Protein AF-A0A920VAE9-F1 (afdb_monomer_lite)

Sequence (99 aa):
MLTEGLAAMCVDVVEPDLVNWVKSRGIEILEVTFEEAMGLGCNVVALGNDRVMVPAEAKNLYELCVANGLEVYAPDISMISKGGGSLHCLCQPLRRDPV

pLDDT: mean 95.18, std 3.35, range [79.5, 98.62]

Structure (mmCIF, N/CA/C/O backbone):
data_AF-A0A920VAE9-F1
#
_entry.id   AF-A0A920VAE9-F1
#
loop_
_atom_site.group_PDB
_atom_site.id
_atom_site.type_symbol
_atom_site.label_atom_id
_atom_site.label_alt_id
_atom_site.label_comp_id
_atom_site.label_asym_id
_atom_site.label_entity_id
_atom_site.label_seq_id
_atom_site.pdbx_PDB_ins_code
_atom_site.Cartn_x
_atom_site.Cartn_y
_atom_site.Cartn_z
_atom_site.occupancy
_atom_site.B_iso_or_equiv
_atom_site.auth_seq_id
_atom_site.auth_comp_id
_atom_site.auth_asym_id
_atom_site.auth_atom_id
_atom_site.pdbx_PDB_model_num
ATOM 1 N N . MET A 1 1 ? -5.217 0.759 -0.836 1.00 95.06 1 MET A N 1
ATOM 2 C CA . MET A 1 1 ? -5.712 -0.079 0.279 1.00 95.06 1 MET A CA 1
ATOM 3 C C . MET A 1 1 ? -4.765 -1.249 0.476 1.00 95.06 1 MET A C 1
ATOM 5 O O . MET A 1 1 ? -4.345 -1.827 -0.521 1.00 95.06 1 MET A O 1
ATOM 9 N N . LEU A 1 2 ? -4.424 -1.559 1.725 1.00 97.31 2 LEU A N 1
ATOM 10 C CA . LEU A 1 2 ? -3.600 -2.704 2.139 1.00 97.31 2 LEU A CA 1
ATOM 11 C C . LEU A 1 2 ? -4.485 -3.813 2.725 1.00 97.31 2 LEU A C 1
ATOM 13 O O . LEU A 1 2 ? -4.350 -4.976 2.354 1.00 97.31 2 LEU A O 1
ATOM 17 N N . THR A 1 3 ? -5.448 -3.417 3.558 1.00 96.06 3 THR A N 1
ATOM 18 C CA . THR A 1 3 ? -6.559 -4.234 4.071 1.00 96.06 3 THR A CA 1
ATOM 19 C C . THR A 1 3 ? -7.853 -3.409 4.005 1.00 96.06 3 THR A C 1
ATOM 21 O O . THR A 1 3 ? -7.875 -2.354 3.366 1.00 96.06 3 THR A O 1
ATOM 24 N N . GLU A 1 4 ? -8.942 -3.872 4.623 1.00 93.31 4 GLU A N 1
ATOM 25 C CA . GLU A 1 4 ? -10.192 -3.103 4.710 1.00 93.31 4 GLU A CA 1
ATOM 26 C C . GLU A 1 4 ? -10.027 -1.813 5.536 1.00 93.31 4 GLU A C 1
ATOM 28 O O . GLU A 1 4 ? -10.519 -0.758 5.140 1.00 93.31 4 GLU A O 1
ATOM 33 N N . GLY A 1 5 ? -9.277 -1.884 6.640 1.00 96.00 5 GLY A N 1
ATOM 34 C CA . GLY A 1 5 ? -9.074 -0.775 7.578 1.00 96.00 5 GLY A CA 1
ATOM 35 C C . GLY A 1 5 ? -7.746 -0.032 7.432 1.00 96.00 5 GLY A C 1
ATOM 36 O O . GLY A 1 5 ? -7.479 0.858 8.231 1.00 96.00 5 GLY A O 1
ATOM 37 N N . LEU A 1 6 ? -6.905 -0.377 6.451 1.00 98.00 6 LEU A N 1
ATOM 38 C CA . LEU A 1 6 ? -5.538 0.146 6.348 1.00 98.00 6 LEU A CA 1
ATOM 39 C C . LEU A 1 6 ? -5.183 0.548 4.914 1.00 98.00 6 LEU A C 1
ATOM 41 O O . LEU A 1 6 ? -5.420 -0.202 3.959 1.00 98.00 6 LEU A O 1
ATOM 45 N N . ALA A 1 7 ? -4.564 1.714 4.741 1.00 97.75 7 ALA A N 1
ATOM 46 C CA . ALA A 1 7 ? -4.134 2.230 3.445 1.00 97.75 7 ALA A CA 1
ATOM 47 C C . ALA A 1 7 ? -2.714 2.806 3.495 1.00 97.75 7 ALA A C 1
ATOM 49 O O . ALA A 1 7 ? -2.385 3.539 4.412 1.00 97.75 7 ALA A O 1
ATOM 50 N N . ALA A 1 8 ? -1.899 2.538 2.471 1.00 97.06 8 ALA A N 1
ATOM 51 C CA . ALA A 1 8 ? -0.685 3.312 2.213 1.00 97.06 8 ALA A CA 1
ATOM 52 C C . ALA A 1 8 ? -1.041 4.567 1.410 1.00 97.06 8 ALA A C 1
ATOM 54 O O . ALA A 1 8 ? -1.783 4.464 0.425 1.00 97.06 8 ALA A O 1
ATOM 55 N N . MET A 1 9 ? -0.531 5.731 1.809 1.00 96.81 9 MET A N 1
ATOM 56 C CA . MET A 1 9 ? -0.815 6.993 1.126 1.00 96.81 9 MET A CA 1
ATOM 57 C C . MET A 1 9 ? 0.361 7.959 1.216 1.00 96.81 9 MET A C 1
ATOM 59 O O . MET A 1 9 ? 0.932 8.154 2.284 1.00 96.81 9 MET A O 1
ATOM 63 N N . CYS A 1 10 ? 0.679 8.613 0.099 1.00 95.94 10 CYS A N 1
ATOM 64 C CA . CYS A 1 10 ? 1.551 9.780 0.105 1.00 95.94 10 CYS A CA 1
ATOM 65 C C . CYS A 1 10 ? 0.700 11.023 0.354 1.00 95.94 10 CYS A C 1
ATOM 67 O O . CYS A 1 10 ? 0.027 11.510 -0.553 1.00 95.94 10 CYS A O 1
ATOM 69 N N . VAL A 1 11 ? 0.687 11.497 1.599 1.00 95.00 11 VAL A N 1
ATOM 70 C CA . VAL A 1 11 ? -0.153 12.629 2.020 1.00 95.00 11 VAL A CA 1
ATOM 71 C C . VAL A 1 11 ? 0.293 13.961 1.407 1.00 95.00 11 VAL A C 1
ATOM 73 O O . VAL A 1 11 ? -0.514 14.877 1.300 1.00 95.00 11 VAL A O 1
ATOM 76 N N . ASP A 1 12 ? 1.542 14.041 0.935 1.00 92.31 12 ASP A N 1
ATOM 77 C CA . ASP A 1 12 ? 2.126 15.239 0.317 1.00 92.31 12 ASP A CA 1
ATOM 78 C C . ASP A 1 12 ? 1.530 15.577 -1.062 1.00 92.31 12 ASP A C 1
ATOM 80 O O . ASP A 1 12 ? 1.660 16.708 -1.531 1.00 92.31 12 ASP A O 1
ATOM 84 N N . VAL A 1 13 ? 0.909 14.602 -1.738 1.00 93.00 13 VAL A N 1
ATOM 85 C CA . VAL A 1 13 ? 0.459 14.725 -3.143 1.00 93.00 13 VAL A CA 1
ATOM 86 C C . VAL A 1 13 ? -1.040 14.545 -3.338 1.00 93.00 13 VAL A C 1
ATOM 88 O O . VAL A 1 13 ? -1.511 14.464 -4.472 1.00 93.00 13 VAL A O 1
ATOM 91 N N . VAL A 1 14 ? -1.788 14.467 -2.245 1.00 94.25 14 VAL A N 1
ATOM 92 C CA . VAL A 1 14 ? -3.248 14.371 -2.260 1.00 94.25 14 VAL A CA 1
ATOM 93 C C . VAL A 1 14 ? -3.854 15.562 -1.536 1.00 94.25 14 VAL A C 1
ATOM 95 O O . VAL A 1 14 ? -3.231 16.175 -0.671 1.00 94.25 14 VAL A O 1
ATOM 98 N N . GLU A 1 15 ? -5.094 15.895 -1.870 1.00 97.00 15 GLU A N 1
ATOM 99 C CA . GLU A 1 15 ? -5.810 16.964 -1.193 1.00 97.00 15 GLU A CA 1
ATOM 100 C C . GLU A 1 15 ? -6.038 16.611 0.291 1.00 97.00 15 GLU A C 1
ATOM 102 O O . GLU A 1 15 ? -6.454 15.489 0.603 1.00 97.00 15 GLU A O 1
ATOM 107 N N . PRO A 1 16 ? -5.857 17.562 1.228 1.00 96.62 16 PRO A N 1
ATOM 108 C CA . PRO A 1 16 ? -6.084 17.315 2.654 1.00 96.62 16 PRO A CA 1
ATOM 109 C C . PRO A 1 16 ? -7.485 16.776 2.969 1.00 96.62 16 PRO A C 1
ATOM 111 O O . PRO A 1 16 ? -7.654 15.947 3.865 1.00 96.62 16 PRO A O 1
ATOM 114 N N . ASP A 1 17 ? -8.493 17.202 2.204 1.00 98.06 17 ASP A N 1
ATOM 115 C CA . ASP A 1 17 ? -9.870 16.730 2.355 1.00 98.06 17 ASP A CA 1
ATOM 116 C C . ASP A 1 17 ? -10.011 15.235 2.047 1.00 98.06 17 ASP A C 1
ATOM 118 O O . ASP A 1 17 ? -10.797 14.554 2.707 1.00 98.06 17 ASP A O 1
ATOM 122 N N . LEU A 1 18 ? -9.214 14.689 1.119 1.00 97.56 18 LEU A N 1
ATOM 123 C CA . LEU A 1 18 ? -9.183 13.251 0.852 1.00 97.56 18 LEU A CA 1
ATOM 124 C C . LEU A 1 18 ? -8.597 12.489 2.044 1.00 97.56 18 LEU A C 1
ATOM 126 O O . LEU A 1 18 ? -9.165 11.482 2.467 1.00 97.56 18 LEU A O 1
ATOM 130 N N . VAL A 1 19 ? -7.502 12.987 2.622 1.00 97.75 19 VAL A N 1
ATOM 131 C CA . VAL A 1 19 ? -6.873 12.391 3.814 1.00 97.75 19 VAL A CA 1
ATOM 132 C C . VAL A 1 19 ? -7.862 12.368 4.981 1.00 97.75 19 VAL A C 1
ATOM 134 O O . VAL A 1 19 ? -8.057 11.334 5.623 1.00 97.75 19 VAL A O 1
ATOM 137 N N . ASN A 1 20 ? -8.534 13.494 5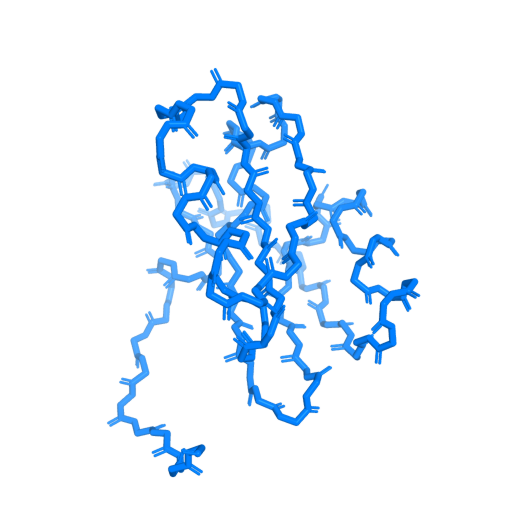.226 1.00 97.81 20 ASN A N 1
ATOM 138 C CA . ASN A 1 20 ? -9.547 13.617 6.271 1.00 97.81 20 ASN A CA 1
ATOM 139 C C . ASN A 1 20 ? -10.734 12.688 6.021 1.00 97.81 20 ASN A C 1
ATOM 141 O O . ASN A 1 20 ? -11.212 12.030 6.947 1.00 97.81 20 ASN A O 1
ATOM 145 N N . TRP A 1 21 ? -11.189 12.597 4.771 1.00 98.12 21 TRP A N 1
ATOM 146 C CA . TRP A 1 21 ? -12.268 11.699 4.396 1.00 9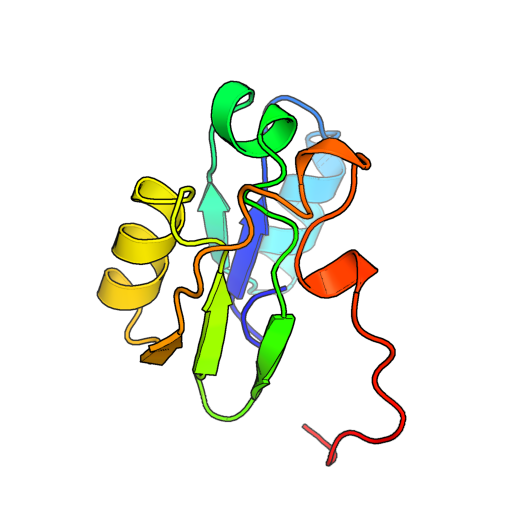8.12 21 TRP A CA 1
ATOM 147 C C . TRP A 1 21 ? -11.892 10.241 4.666 1.00 98.12 21 TRP A C 1
ATOM 149 O O . TRP A 1 21 ? -12.657 9.553 5.338 1.00 98.12 21 TRP A O 1
ATOM 159 N N . VAL A 1 22 ? -10.704 9.781 4.260 1.00 97.94 22 VAL A N 1
ATOM 160 C CA . VAL A 1 22 ? -10.238 8.409 4.532 1.00 97.94 22 VAL A CA 1
ATOM 161 C C . VAL A 1 22 ? -10.176 8.129 6.036 1.00 97.94 22 VAL A C 1
ATOM 163 O O . VAL A 1 22 ? -10.766 7.149 6.493 1.00 97.94 22 VAL A O 1
ATOM 166 N N . LYS A 1 23 ? -9.579 9.029 6.828 1.00 97.62 23 LYS A N 1
ATOM 167 C CA . LYS A 1 23 ? -9.547 8.900 8.297 1.00 97.62 23 LYS A CA 1
ATOM 168 C C . LYS A 1 23 ? -10.957 8.845 8.901 1.00 97.62 23 LYS A C 1
ATOM 170 O O . LYS A 1 23 ? -11.217 8.035 9.787 1.00 97.62 23 LYS A O 1
ATOM 175 N N . SER A 1 24 ? -11.905 9.635 8.385 1.00 98.00 24 SER A N 1
ATOM 176 C CA . SER A 1 24 ? -13.304 9.637 8.853 1.00 98.00 24 SER A CA 1
ATOM 177 C C . SER A 1 24 ? -14.048 8.319 8.596 1.00 98.00 24 SER A C 1
ATOM 179 O O . SER A 1 24 ? -15.058 8.043 9.241 1.00 98.00 24 SER A O 1
ATOM 181 N N . ARG A 1 25 ? -13.546 7.484 7.676 1.00 97.81 25 ARG A N 1
ATOM 182 C CA . ARG A 1 25 ? -14.061 6.133 7.410 1.00 97.81 25 ARG A CA 1
ATOM 183 C C . ARG A 1 25 ? -13.510 5.080 8.377 1.00 97.81 25 ARG A C 1
ATOM 185 O O . ARG A 1 25 ? -13.848 3.913 8.219 1.00 97.81 25 ARG A O 1
ATOM 192 N N . GLY A 1 26 ? -12.689 5.475 9.354 1.00 97.38 26 GLY A N 1
ATOM 193 C CA . GLY A 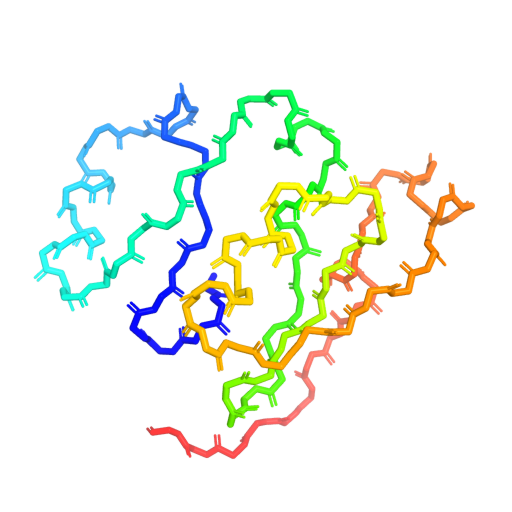1 26 ? -12.012 4.553 10.267 1.00 97.38 26 GLY A CA 1
ATOM 194 C C . GLY A 1 26 ? -10.840 3.815 9.619 1.00 97.38 26 GLY A C 1
ATOM 195 O O . GLY A 1 26 ? -10.422 2.785 10.134 1.00 97.38 26 GLY A O 1
ATOM 196 N N . ILE A 1 27 ? -10.335 4.320 8.488 1.00 98.25 27 ILE A N 1
ATOM 197 C CA . ILE A 1 27 ? -9.187 3.748 7.785 1.00 98.25 27 ILE A CA 1
ATOM 198 C C . ILE A 1 27 ? -7.920 4.412 8.318 1.00 98.25 27 ILE A C 1
ATOM 200 O O . ILE A 1 27 ? -7.758 5.633 8.230 1.00 98.25 27 ILE A O 1
ATOM 204 N N . GLU A 1 28 ? -7.016 3.599 8.845 1.00 97.94 28 GLU A N 1
ATOM 205 C CA . GLU A 1 28 ? -5.679 4.026 9.226 1.00 97.94 28 GLU A CA 1
ATOM 206 C C . GLU A 1 28 ? -4.812 4.244 7.980 1.00 97.94 28 GLU A C 1
ATOM 208 O O . GLU A 1 28 ? -4.894 3.510 6.988 1.00 97.94 28 GLU A O 1
ATOM 213 N N . ILE A 1 29 ? -3.984 5.288 8.023 1.00 98.06 29 ILE A N 1
ATOM 214 C CA . ILE A 1 29 ? -3.105 5.667 6.922 1.00 98.06 29 ILE A CA 1
ATOM 215 C C . ILE A 1 29 ? -1.660 5.410 7.334 1.00 98.06 29 ILE A C 1
ATOM 217 O O . ILE A 1 29 ? -1.148 6.055 8.245 1.00 98.06 29 ILE A O 1
ATOM 221 N N . LEU A 1 30 ? -1.002 4.509 6.610 1.00 97.44 30 LEU A N 1
ATOM 222 C CA . LEU A 1 30 ? 0.446 4.374 6.592 1.00 97.44 30 LEU A CA 1
ATOM 223 C C . LEU A 1 30 ? 1.000 5.425 5.634 1.00 97.44 30 LEU A C 1
ATOM 225 O O . LEU A 1 30 ? 0.868 5.313 4.411 1.00 97.44 30 LEU A O 1
ATOM 229 N N . GLU A 1 31 ? 1.561 6.481 6.208 1.00 95.88 31 GLU A N 1
ATOM 230 C CA . GLU A 1 31 ? 2.130 7.580 5.441 1.00 95.88 31 GLU A CA 1
ATOM 231 C C . GLU A 1 31 ? 3.426 7.123 4.764 1.00 95.88 31 GLU A C 1
ATOM 233 O O . GLU A 1 31 ? 4.327 6.582 5.406 1.00 95.88 31 GLU A O 1
ATOM 238 N N . VAL A 1 32 ? 3.505 7.335 3.452 1.00 95.19 32 VAL A N 1
ATOM 239 C CA . VAL A 1 32 ? 4.740 7.174 2.682 1.00 95.19 32 VAL A CA 1
ATOM 240 C C . VAL A 1 32 ? 5.216 8.529 2.183 1.00 95.19 32 VAL A C 1
ATOM 242 O O . VAL A 1 32 ? 4.426 9.442 1.929 1.00 95.19 32 VAL A O 1
ATOM 245 N N . THR A 1 33 ? 6.518 8.647 1.996 1.00 93.81 33 THR A N 1
ATOM 246 C CA . THR A 1 33 ? 7.146 9.848 1.450 1.00 93.81 33 THR A CA 1
ATOM 247 C C . THR A 1 33 ? 6.860 9.999 -0.045 1.00 93.81 33 THR A C 1
ATOM 249 O O . THR A 1 33 ? 6.572 9.032 -0.760 1.00 93.81 33 THR A O 1
ATOM 252 N N . PHE A 1 34 ? 7.002 11.223 -0.554 1.00 93.75 34 PHE A N 1
ATOM 253 C CA . PHE A 1 34 ? 6.937 11.477 -1.993 1.00 93.75 34 PHE A CA 1
ATOM 254 C C . PHE A 1 34 ? 7.974 10.675 -2.799 1.00 93.75 34 PHE A C 1
ATOM 256 O O . PHE A 1 34 ? 7.660 10.178 -3.880 1.00 93.75 34 PHE A O 1
ATOM 263 N N . GLU A 1 35 ? 9.188 10.496 -2.270 1.00 92.62 35 GLU A N 1
ATOM 264 C CA . GLU A 1 35 ? 10.242 9.702 -2.918 1.00 92.62 35 GLU A CA 1
ATOM 265 C C . GLU A 1 35 ? 9.804 8.244 -3.130 1.00 92.62 35 GLU A C 1
ATOM 267 O O . GLU A 1 35 ? 9.929 7.698 -4.229 1.00 92.62 35 GLU A O 1
ATOM 272 N N . GLU A 1 36 ? 9.199 7.630 -2.114 1.00 91.81 36 GLU A N 1
ATOM 273 C CA . GLU A 1 36 ? 8.684 6.259 -2.188 1.00 91.81 36 GL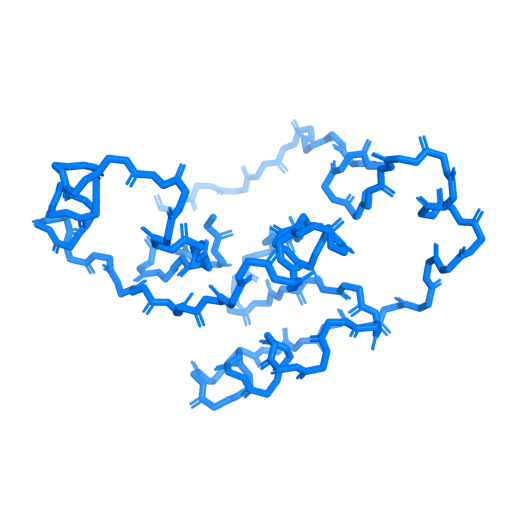U A CA 1
ATOM 274 C C . GLU A 1 36 ? 7.498 6.133 -3.147 1.00 91.81 36 GLU A C 1
ATOM 276 O O . GLU A 1 36 ? 7.376 5.139 -3.870 1.00 91.81 36 GLU A O 1
ATOM 281 N N . ALA A 1 37 ? 6.630 7.146 -3.182 1.00 91.06 37 ALA A N 1
ATOM 282 C CA . ALA A 1 37 ? 5.517 7.201 -4.121 1.00 91.06 37 ALA A CA 1
ATOM 283 C C . ALA A 1 37 ? 6.009 7.269 -5.575 1.00 91.06 37 ALA A C 1
ATOM 285 O O . ALA A 1 37 ? 5.523 6.516 -6.423 1.00 91.06 37 ALA A O 1
ATOM 286 N N . MET A 1 38 ? 7.017 8.102 -5.847 1.00 90.19 38 MET A N 1
ATOM 287 C CA . MET A 1 38 ? 7.665 8.204 -7.159 1.00 90.19 38 MET A CA 1
ATOM 288 C C . MET A 1 38 ? 8.369 6.904 -7.567 1.00 90.19 38 MET A C 1
ATOM 290 O O . MET A 1 38 ? 8.380 6.555 -8.746 1.00 90.19 38 MET A O 1
ATOM 294 N N . GLY A 1 39 ? 8.888 6.148 -6.597 1.00 89.19 39 GLY A N 1
ATOM 295 C CA . GLY A 1 39 ? 9.418 4.796 -6.788 1.00 89.19 39 GLY A CA 1
ATOM 296 C C . GLY A 1 39 ? 8.357 3.706 -6.999 1.00 89.19 39 GLY A C 1
ATOM 297 O O . GLY A 1 39 ? 8.705 2.528 -7.032 1.00 89.19 39 GLY A O 1
ATOM 298 N N . LEU A 1 40 ? 7.072 4.063 -7.132 1.00 86.50 40 LEU A N 1
ATOM 299 C CA . LEU A 1 40 ? 5.934 3.138 -7.246 1.00 86.50 40 LEU A CA 1
ATOM 300 C C . LEU A 1 40 ? 5.752 2.223 -6.019 1.00 86.50 40 LEU A C 1
ATOM 302 O O . LEU A 1 40 ? 5.132 1.160 -6.125 1.00 86.50 40 LEU A O 1
ATOM 306 N N . GLY A 1 41 ? 6.242 2.636 -4.845 1.00 83.12 41 GLY A N 1
ATOM 307 C CA . GLY A 1 41 ? 6.199 1.837 -3.617 1.00 83.12 41 GLY A CA 1
ATOM 308 C C . GLY A 1 41 ? 4.779 1.534 -3.129 1.00 83.12 41 GLY A C 1
ATOM 309 O O . GLY A 1 41 ? 4.528 0.461 -2.595 1.00 83.12 41 GLY A O 1
ATOM 310 N N . CYS A 1 42 ? 3.819 2.428 -3.394 1.00 90.81 42 CYS A N 1
ATOM 311 C CA . CYS A 1 42 ? 2.399 2.230 -3.064 1.00 90.81 42 CYS A CA 1
ATOM 312 C C . CYS A 1 42 ? 1.624 1.352 -4.059 1.00 90.81 42 CYS A C 1
ATOM 314 O O . CYS A 1 42 ? 0.438 1.091 -3.854 1.00 90.81 42 CYS A O 1
ATOM 316 N N . ASN A 1 43 ? 2.247 0.905 -5.150 1.00 94.06 43 ASN A N 1
ATOM 317 C CA . ASN A 1 43 ? 1.589 0.105 -6.182 1.00 94.06 43 ASN A CA 1
ATOM 318 C C . ASN A 1 43 ? 1.545 -1.381 -5.781 1.00 94.06 43 ASN A C 1
ATOM 320 O O . ASN A 1 43 ? 2.173 -2.248 -6.381 1.00 94.06 43 ASN A O 1
ATOM 324 N N . VAL A 1 44 ? 0.814 -1.644 -4.707 1.00 96.69 44 VAL A N 1
ATOM 325 C CA . VAL A 1 44 ? 0.768 -2.917 -3.981 1.00 96.69 44 VAL A CA 1
ATOM 326 C C . VAL A 1 44 ? -0.433 -3.769 -4.384 1.00 96.69 44 VAL A C 1
ATOM 328 O O . VAL A 1 44 ? -1.414 -3.270 -4.936 1.00 96.69 44 VAL A O 1
ATOM 331 N N . VAL A 1 45 ? -0.404 -5.055 -4.037 1.00 97.62 45 VAL A N 1
ATOM 332 C CA . VAL A 1 45 ? -1.557 -5.954 -4.199 1.00 97.62 45 VAL A CA 1
ATOM 333 C C . VAL A 1 45 ? -2.004 -6.470 -2.836 1.00 97.62 45 VAL A C 1
ATOM 335 O O . VAL A 1 45 ? -1.313 -7.265 -2.208 1.00 97.62 45 VAL A O 1
ATOM 338 N N . ALA A 1 46 ? -3.190 -6.055 -2.391 1.00 97.44 46 ALA A N 1
ATOM 339 C CA . ALA A 1 46 ? -3.844 -6.631 -1.216 1.00 97.44 46 ALA A CA 1
ATOM 340 C C . ALA A 1 46 ? -4.398 -8.026 -1.550 1.00 97.44 46 ALA A C 1
ATOM 342 O O . ALA A 1 46 ? -5.259 -8.148 -2.430 1.00 97.44 46 ALA A O 1
ATOM 343 N N . LEU A 1 47 ? -3.941 -9.064 -0.849 1.00 96.81 47 LEU A N 1
ATOM 344 C CA . LEU A 1 47 ? -4.310 -10.469 -1.083 1.00 96.81 47 LEU A CA 1
ATOM 345 C C . LEU A 1 47 ? -5.443 -10.961 -0.163 1.00 96.81 47 LEU A C 1
ATOM 347 O O . LEU A 1 47 ? -5.954 -12.063 -0.359 1.00 96.81 47 LEU A O 1
ATOM 351 N N . GLY A 1 48 ? -5.852 -10.143 0.812 1.00 95.56 48 GLY A N 1
ATOM 352 C CA . GLY A 1 48 ? -6.839 -10.508 1.831 1.00 95.56 48 GLY A CA 1
ATOM 353 C C . GLY A 1 48 ? -6.247 -11.389 2.936 1.00 95.56 48 GLY A C 1
ATOM 354 O O . GLY A 1 48 ? -5.149 -11.933 2.787 1.00 95.56 48 GLY A O 1
ATOM 355 N N . ASN A 1 49 ? -6.988 -11.537 4.038 1.00 95.06 49 ASN A N 1
ATOM 356 C CA . ASN A 1 49 ? -6.518 -12.186 5.271 1.00 95.06 49 ASN A CA 1
ATOM 357 C C . ASN A 1 49 ? -5.179 -11.599 5.742 1.00 95.06 49 ASN A C 1
ATOM 359 O O . ASN A 1 49 ? -4.209 -12.335 5.888 1.00 95.06 49 ASN A O 1
ATOM 363 N N . ASP A 1 50 ? -5.114 -10.268 5.845 1.00 97.06 50 ASP A N 1
ATOM 364 C CA . ASP A 1 50 ? -3.934 -9.517 6.298 1.00 97.06 50 ASP A CA 1
ATOM 365 C C . ASP A 1 50 ? -2.635 -9.816 5.531 1.00 97.06 50 ASP A C 1
ATOM 367 O O . ASP A 1 50 ? -1.531 -9.622 6.032 1.00 97.06 50 ASP A O 1
ATOM 371 N N . ARG A 1 51 ? -2.760 -10.247 4.269 1.00 98.12 51 ARG A N 1
ATOM 372 C CA . ARG A 1 51 ? -1.635 -10.469 3.356 1.00 98.12 51 ARG A CA 1
ATOM 373 C C . ARG A 1 51 ? -1.560 -9.390 2.296 1.00 98.12 51 ARG A C 1
ATOM 375 O O . ARG A 1 51 ? -2.561 -9.055 1.651 1.00 98.12 51 ARG A O 1
ATOM 382 N N . VAL A 1 52 ? -0.349 -8.919 2.036 1.00 98.38 52 VAL A N 1
ATOM 383 C CA . VAL A 1 52 ? -0.075 -7.912 1.011 1.00 98.38 52 VAL A CA 1
ATOM 384 C C . VAL A 1 52 ? 1.199 -8.243 0.247 1.00 98.38 52 VAL A C 1
ATOM 386 O O . VAL A 1 52 ? 2.151 -8.787 0.798 1.00 98.38 52 VAL A O 1
ATOM 389 N N . MET A 1 53 ? 1.216 -7.911 -1.040 1.00 98.06 53 MET A N 1
ATOM 390 C CA . MET A 1 53 ? 2.424 -7.928 -1.853 1.00 98.06 53 MET A CA 1
ATOM 391 C C . MET A 1 53 ? 2.907 -6.498 -2.093 1.00 98.06 53 MET A C 1
ATOM 393 O O . MET A 1 53 ? 2.150 -5.670 -2.608 1.00 98.06 53 MET A O 1
ATOM 397 N N . VAL A 1 54 ? 4.162 -6.226 -1.740 1.00 97.00 54 VAL A N 1
ATOM 398 C CA . VAL A 1 54 ? 4.847 -4.939 -1.943 1.00 97.00 54 VAL A CA 1
ATOM 399 C C . VAL A 1 54 ? 6.123 -5.166 -2.764 1.00 97.00 54 VAL A C 1
ATOM 401 O O . VAL A 1 54 ? 6.676 -6.258 -2.702 1.00 97.00 54 VAL A O 1
ATOM 404 N N . PRO A 1 55 ? 6.616 -4.206 -3.560 1.00 95.56 55 PRO A N 1
ATOM 405 C CA . PRO A 1 55 ? 7.905 -4.363 -4.242 1.00 95.56 55 PRO A CA 1
ATOM 406 C C . PRO A 1 55 ? 9.047 -4.523 -3.231 1.00 95.56 55 PRO A C 1
ATOM 408 O O . PRO A 1 55 ? 9.036 -3.851 -2.199 1.00 95.56 55 PRO A O 1
ATOM 411 N N . ALA A 1 56 ? 10.050 -5.356 -3.520 1.00 95.19 56 ALA A N 1
ATOM 412 C CA . ALA A 1 56 ? 11.204 -5.547 -2.630 1.00 95.19 56 ALA A CA 1
ATOM 413 C C . ALA A 1 56 ? 11.963 -4.242 -2.311 1.00 95.19 56 ALA A C 1
ATOM 415 O O . ALA A 1 56 ? 12.595 -4.113 -1.261 1.00 95.19 56 ALA A O 1
ATOM 416 N N . GLU A 1 57 ? 11.894 -3.259 -3.205 1.00 93.19 57 GLU A N 1
ATOM 417 C CA . GLU A 1 57 ? 12.511 -1.947 -3.051 1.00 93.19 57 GLU A CA 1
ATOM 418 C C . GLU A 1 57 ? 11.752 -1.038 -2.068 1.00 93.19 57 GLU A C 1
ATOM 420 O O . GLU A 1 57 ? 12.345 -0.110 -1.516 1.00 93.19 57 GLU A O 1
ATOM 425 N N . ALA A 1 58 ? 10.471 -1.313 -1.792 1.00 95.06 58 ALA A N 1
ATOM 426 C CA . ALA A 1 58 ? 9.612 -0.526 -0.904 1.00 95.06 58 ALA A CA 1
ATOM 427 C C . ALA A 1 58 ? 9.850 -0.857 0.585 1.00 95.06 58 ALA A C 1
ATOM 429 O O . ALA A 1 58 ? 8.932 -1.242 1.310 1.00 95.06 58 ALA A O 1
ATOM 430 N N . LYS A 1 59 ? 11.100 -0.716 1.045 1.00 95.25 59 LYS A N 1
ATOM 431 C CA . LYS A 1 59 ? 11.565 -1.166 2.373 1.00 95.25 59 LYS A CA 1
ATOM 432 C C . LYS A 1 59 ? 10.793 -0.557 3.545 1.00 95.25 59 LYS A C 1
ATOM 434 O O . LYS A 1 59 ? 10.386 -1.283 4.441 1.00 95.25 59 LYS A O 1
ATOM 439 N N . ASN A 1 60 ? 10.552 0.750 3.521 1.00 95.75 60 ASN A N 1
ATOM 440 C CA . ASN A 1 60 ? 9.788 1.417 4.575 1.00 95.75 60 ASN A CA 1
ATOM 441 C C . ASN A 1 60 ? 8.340 0.912 4.625 1.00 95.75 60 ASN A C 1
ATOM 443 O O . ASN A 1 60 ? 7.847 0.535 5.681 1.00 95.75 60 ASN A O 1
ATOM 447 N N . LEU A 1 61 ? 7.665 0.818 3.471 1.00 96.94 61 LEU A N 1
ATOM 448 C CA . LEU A 1 61 ? 6.295 0.305 3.430 1.00 96.94 61 LEU A CA 1
ATOM 449 C C . LEU A 1 61 ? 6.225 -1.156 3.890 1.00 96.94 61 LEU A C 1
ATOM 451 O O . LEU A 1 61 ? 5.271 -1.527 4.570 1.00 96.94 61 LEU A O 1
ATOM 455 N N . TYR A 1 62 ? 7.234 -1.969 3.566 1.00 97.56 62 TYR A N 1
ATOM 456 C CA . TYR A 1 62 ? 7.371 -3.320 4.106 1.00 97.56 62 TYR A CA 1
ATOM 457 C C . TYR A 1 62 ? 7.410 -3.300 5.640 1.00 97.56 62 TYR A C 1
ATOM 459 O O . TYR A 1 62 ? 6.618 -3.993 6.277 1.00 97.56 62 TYR A O 1
ATOM 467 N N . GLU A 1 63 ? 8.281 -2.483 6.237 1.00 98.00 63 GLU A N 1
ATOM 468 C CA . GLU A 1 63 ? 8.420 -2.375 7.694 1.00 98.00 63 GLU A CA 1
ATOM 469 C C . GLU A 1 63 ? 7.132 -1.879 8.359 1.00 98.00 63 GLU A C 1
ATOM 471 O O . GLU A 1 63 ? 6.682 -2.476 9.336 1.00 98.00 63 GLU A O 1
ATOM 476 N N . LEU A 1 64 ? 6.487 -0.855 7.791 1.00 97.88 64 LEU A N 1
ATOM 477 C CA . LEU A 1 64 ? 5.202 -0.343 8.267 1.00 97.88 64 LEU A CA 1
ATOM 478 C C . LEU A 1 64 ? 4.104 -1.415 8.198 1.00 97.88 64 LEU A C 1
ATOM 480 O O . LEU A 1 64 ? 3.332 -1.561 9.144 1.00 97.88 64 LEU A O 1
ATOM 484 N N . CYS A 1 65 ? 4.041 -2.198 7.118 1.00 98.19 65 CYS A N 1
ATOM 485 C CA . CYS A 1 65 ? 3.076 -3.292 6.984 1.00 98.19 65 CYS A CA 1
ATOM 486 C C . CYS A 1 65 ? 3.318 -4.399 8.023 1.00 98.19 65 CYS A C 1
ATOM 488 O O . CYS A 1 65 ? 2.371 -4.834 8.676 1.00 98.19 65 CYS A O 1
ATOM 490 N N . VAL A 1 66 ? 4.574 -4.819 8.221 1.00 98.38 66 VAL A N 1
ATOM 491 C CA . VAL A 1 66 ? 4.937 -5.830 9.232 1.00 98.38 66 VAL A CA 1
ATOM 492 C C . VAL A 1 66 ? 4.628 -5.331 10.645 1.00 98.38 66 VAL A C 1
ATOM 494 O O . VAL A 1 66 ? 4.0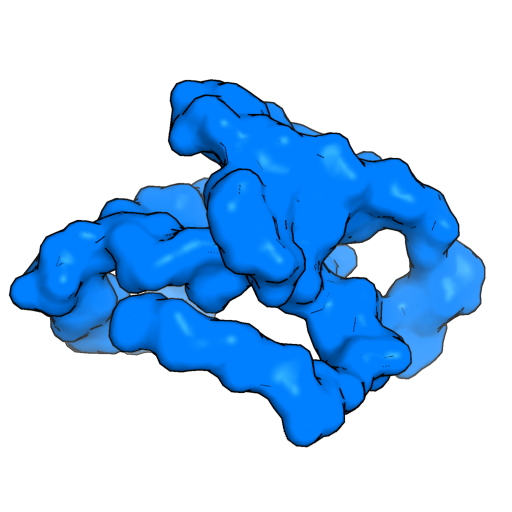74 -6.076 11.452 1.00 98.38 66 VAL A O 1
ATOM 497 N N . ALA A 1 67 ? 4.930 -4.066 10.946 1.00 98.25 67 ALA A N 1
ATOM 498 C CA . ALA A 1 67 ? 4.614 -3.450 12.235 1.00 98.25 67 ALA A CA 1
ATOM 499 C C . ALA A 1 67 ? 3.101 -3.405 12.515 1.00 98.25 67 ALA A C 1
ATOM 501 O O . ALA A 1 67 ? 2.692 -3.448 13.673 1.00 98.25 67 ALA A O 1
ATOM 502 N N . ASN A 1 68 ? 2.281 -3.384 11.461 1.00 98.06 68 ASN A N 1
ATOM 503 C CA . ASN A 1 68 ? 0.820 -3.454 11.519 1.00 98.06 68 ASN A CA 1
ATOM 504 C C . ASN A 1 68 ? 0.268 -4.888 11.439 1.00 98.06 68 ASN A C 1
ATOM 506 O O . ASN A 1 68 ? -0.928 -5.086 11.239 1.00 98.06 68 ASN A O 1
ATOM 510 N N . GLY A 1 69 ? 1.124 -5.901 11.602 1.00 98.06 69 GLY A N 1
ATOM 511 C CA . GLY A 1 69 ? 0.712 -7.301 11.683 1.00 98.06 69 GLY A CA 1
ATOM 512 C C . GLY A 1 69 ? 0.379 -7.954 10.343 1.00 98.06 69 GLY A C 1
ATOM 513 O O . GLY A 1 69 ? -0.178 -9.049 10.339 1.00 98.06 69 GLY A O 1
ATOM 514 N N . LEU A 1 70 ? 0.722 -7.321 9.216 1.00 98.56 70 LEU A N 1
ATOM 515 C CA . LEU A 1 70 ? 0.513 -7.921 7.902 1.00 98.56 70 LEU A CA 1
ATOM 516 C C . LEU A 1 70 ? 1.580 -8.973 7.588 1.00 98.56 70 LEU A C 1
ATOM 518 O O . LEU A 1 70 ? 2.767 -8.797 7.871 1.00 98.56 70 LEU A O 1
ATOM 522 N N 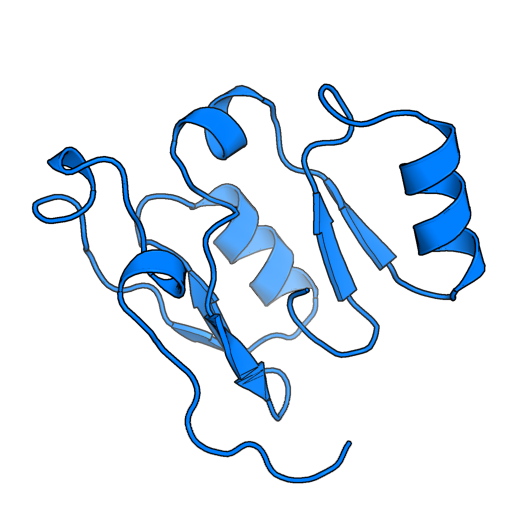. GLU A 1 71 ? 1.170 -10.034 6.901 1.00 98.62 71 GLU A N 1
ATOM 523 C CA . GLU A 1 71 ? 2.088 -10.932 6.208 1.00 98.62 71 GLU A CA 1
ATOM 524 C C . GLU A 1 71 ? 2.450 -10.314 4.848 1.00 98.62 71 GLU A C 1
ATOM 526 O O . GLU A 1 71 ? 1.595 -10.092 3.982 1.00 98.62 71 GLU A O 1
ATOM 531 N N . VAL A 1 72 ? 3.737 -10.015 4.660 1.00 98.44 72 VAL A N 1
ATOM 532 C CA . VAL A 1 72 ? 4.217 -9.230 3.518 1.00 98.44 72 VAL A CA 1
ATOM 533 C C . VAL A 1 72 ? 5.045 -10.086 2.563 1.00 98.44 72 VAL A C 1
ATOM 535 O O . VAL A 1 72 ? 6.080 -10.638 2.930 1.00 98.44 72 VAL A O 1
ATOM 538 N N . TYR A 1 73 ? 4.617 -10.140 1.304 1.00 98.38 73 TYR A N 1
ATOM 539 C CA . TYR A 1 73 ? 5.359 -10.743 0.200 1.00 98.38 73 TYR A CA 1
ATOM 540 C C . TYR A 1 73 ? 6.107 -9.655 -0.568 1.00 98.38 73 TYR A C 1
ATOM 542 O O . TYR A 1 73 ? 5.490 -8.702 -1.040 1.00 98.38 73 TYR A O 1
ATOM 550 N N . ALA A 1 74 ? 7.422 -9.810 -0.720 1.00 97.44 74 ALA A N 1
ATOM 551 C CA . ALA A 1 74 ? 8.287 -8.783 -1.297 1.00 97.44 74 ALA A CA 1
ATOM 552 C C . ALA A 1 74 ? 9.106 -9.298 -2.498 1.00 97.44 74 ALA A C 1
ATOM 554 O O . ALA A 1 74 ? 10.306 -9.537 -2.358 1.00 97.44 74 ALA A O 1
ATOM 555 N N . PRO A 1 75 ? 8.486 -9.552 -3.669 1.00 96.12 75 PRO A N 1
ATOM 556 C CA . PRO A 1 75 ? 9.223 -9.973 -4.858 1.00 96.12 75 PRO A CA 1
ATOM 557 C C . PRO A 1 75 ? 10.088 -8.840 -5.427 1.00 96.12 75 PRO A C 1
ATOM 559 O O . PRO A 1 75 ? 9.682 -7.677 -5.454 1.00 96.12 75 PRO A O 1
ATOM 562 N N . ASP A 1 76 ? 11.261 -9.204 -5.948 1.00 95.69 76 ASP A N 1
ATOM 563 C CA . ASP A 1 76 ? 12.064 -8.321 -6.798 1.00 95.69 76 ASP A CA 1
ATOM 564 C C . ASP A 1 76 ? 11.373 -8.174 -8.159 1.00 95.69 76 ASP A C 1
ATOM 566 O O . ASP A 1 76 ? 11.177 -9.151 -8.890 1.00 95.69 76 ASP A O 1
ATOM 570 N N . ILE A 1 77 ? 10.991 -6.941 -8.484 1.00 93.94 77 ILE A N 1
ATOM 571 C CA . ILE A 1 77 ? 10.378 -6.571 -9.762 1.00 93.94 77 ILE A CA 1
ATOM 572 C C . ILE A 1 77 ? 11.180 -5.484 -10.486 1.00 93.94 77 ILE A C 1
ATOM 574 O O . ILE A 1 77 ? 10.665 -4.862 -11.417 1.00 93.94 77 ILE A O 1
ATOM 578 N N . SER A 1 78 ? 12.439 -5.263 -10.100 1.00 92.69 78 SER A N 1
ATOM 579 C CA . SER A 1 78 ? 13.316 -4.189 -10.592 1.00 92.69 78 SER A CA 1
ATOM 580 C C . SER A 1 78 ? 13.450 -4.131 -12.118 1.00 92.69 78 SER A C 1
ATOM 582 O O . SER A 1 78 ? 13.644 -3.066 -12.710 1.00 92.69 78 SER A O 1
ATOM 584 N N . MET A 1 79 ? 13.345 -5.276 -12.795 1.00 93.50 79 MET A N 1
ATOM 585 C CA . MET A 1 79 ? 13.388 -5.339 -14.258 1.00 93.50 79 MET A CA 1
ATOM 586 C C . MET A 1 79 ? 12.065 -4.947 -14.918 1.00 93.50 79 MET A C 1
ATOM 588 O O . MET A 1 79 ? 12.079 -4.452 -16.044 1.00 93.50 79 MET A O 1
ATOM 592 N N . ILE A 1 80 ? 10.941 -5.129 -14.226 1.00 91.38 80 ILE A N 1
ATOM 593 C CA . ILE A 1 80 ? 9.601 -4.788 -14.710 1.00 91.38 80 ILE A CA 1
ATOM 594 C C . ILE A 1 80 ? 9.284 -3.319 -14.410 1.00 91.38 80 ILE A C 1
ATOM 596 O O . ILE A 1 80 ? 8.728 -2.626 -15.262 1.00 91.38 80 ILE A O 1
ATOM 600 N N . SER A 1 81 ? 9.703 -2.818 -13.243 1.00 90.50 81 SER A N 1
ATOM 601 C CA . SER A 1 81 ? 9.440 -1.444 -12.795 1.00 90.50 81 SER A CA 1
ATOM 602 C C . SER A 1 81 ? 10.023 -0.367 -13.705 1.00 90.50 81 SER A C 1
ATOM 604 O O . SER A 1 81 ? 9.461 0.722 -13.819 1.00 90.50 81 SER A O 1
ATOM 606 N N . LYS A 1 82 ? 11.061 -0.702 -14.479 1.00 90.75 82 LYS A N 1
ATOM 607 C CA . LYS A 1 82 ? 11.596 0.137 -15.567 1.00 90.75 82 LYS A CA 1
ATOM 608 C C . LYS A 1 82 ? 10.568 0.469 -16.653 1.00 90.75 82 LYS A C 1
ATOM 610 O O . LYS A 1 82 ? 10.741 1.454 -17.362 1.00 90.75 82 LYS A O 1
ATOM 615 N N . GLY A 1 83 ? 9.510 -0.331 -16.787 1.00 91.06 83 GLY A N 1
ATOM 616 C CA . GLY A 1 83 ? 8.376 -0.068 -17.673 1.00 91.06 83 GLY A CA 1
ATOM 617 C C . GLY A 1 83 ? 7.366 0.949 -17.128 1.00 91.06 83 GLY A C 1
ATOM 618 O O . GLY A 1 83 ? 6.375 1.217 -17.799 1.00 91.06 83 GLY A O 1
ATOM 619 N N . GLY A 1 84 ? 7.585 1.501 -15.928 1.00 88.94 84 GLY A N 1
ATOM 620 C CA . GLY A 1 84 ? 6.696 2.485 -15.301 1.00 88.94 84 GLY A CA 1
ATOM 621 C C . GLY A 1 84 ? 5.505 1.881 -14.548 1.00 88.94 84 GLY A C 1
ATOM 622 O O . GLY A 1 84 ? 4.565 2.598 -14.218 1.00 88.94 84 GLY A O 1
ATOM 623 N N . GLY A 1 85 ? 5.522 0.573 -14.275 1.00 89.88 85 GLY A N 1
ATOM 624 C CA . GLY A 1 85 ? 4.472 -0.129 -13.533 1.00 89.88 85 GLY A CA 1
ATOM 625 C C . GLY A 1 85 ? 5.042 -1.032 -12.444 1.00 89.88 85 GLY A C 1
ATOM 626 O O . GLY A 1 85 ? 6.182 -1.465 -12.522 1.00 89.88 85 GLY A O 1
ATOM 627 N N . SER A 1 86 ? 4.247 -1.330 -11.423 1.00 93.81 86 SER A N 1
ATOM 628 C CA . SER A 1 86 ? 4.635 -2.201 -10.310 1.00 93.81 86 SER A CA 1
ATOM 629 C C . SER A 1 86 ? 3.523 -3.236 -10.065 1.00 93.81 86 SER A C 1
ATOM 631 O O . SER A 1 86 ? 2.725 -3.483 -10.970 1.00 93.81 86 SER A O 1
ATOM 633 N N . LEU A 1 87 ? 3.481 -3.909 -8.918 1.00 95.06 87 LEU A N 1
ATOM 634 C CA . LEU A 1 87 ? 2.688 -5.124 -8.697 1.00 95.06 87 LEU A CA 1
ATOM 635 C C . LEU A 1 87 ? 1.209 -4.986 -9.062 1.00 95.06 87 LEU A C 1
ATOM 637 O O . LEU A 1 87 ? 0.674 -5.853 -9.756 1.00 95.06 87 LEU A O 1
ATOM 641 N N . HIS A 1 88 ? 0.552 -3.902 -8.639 1.00 95.88 88 HIS A N 1
ATOM 642 C CA . HIS A 1 88 ? -0.849 -3.666 -8.993 1.00 95.88 88 HIS A CA 1
ATOM 643 C C . HIS A 1 88 ? -1.023 -3.526 -10.507 1.00 95.88 88 HIS A C 1
ATOM 645 O O . HIS A 1 88 ? -1.962 -4.078 -11.070 1.00 95.88 88 HIS A O 1
ATOM 651 N N . CYS A 1 89 ? -0.126 -2.810 -11.185 1.00 95.12 89 CYS A N 1
ATOM 652 C CA . CYS A 1 89 ? -0.192 -2.632 -12.639 1.00 95.12 89 CYS A CA 1
ATOM 653 C C . CYS A 1 89 ? -0.018 -3.947 -13.419 1.00 95.12 89 CYS A C 1
ATOM 655 O O . CYS A 1 89 ? -0.424 -4.023 -14.575 1.00 95.12 89 CYS A O 1
ATOM 657 N N . LEU A 1 90 ? 0.575 -4.976 -12.805 1.00 93.62 90 LEU A N 1
ATOM 658 C CA . LEU A 1 90 ? 0.788 -6.299 -13.406 1.00 93.62 90 LEU A CA 1
ATOM 659 C C . LEU A 1 90 ? -0.382 -7.262 -13.178 1.00 93.62 90 LEU A C 1
ATOM 661 O O . LEU A 1 90 ? -0.374 -8.378 -13.697 1.00 93.62 90 LEU A O 1
ATOM 665 N N . CYS A 1 91 ? -1.372 -6.854 -12.387 1.00 94.19 91 CYS A N 1
ATOM 666 C CA . CYS A 1 91 ? -2.427 -7.721 -11.892 1.00 94.19 91 CYS A CA 1
ATOM 667 C C . CYS A 1 91 ? -3.809 -7.171 -12.259 1.00 94.19 91 CYS A C 1
ATOM 669 O O . CYS A 1 91 ? -4.073 -5.981 -12.131 1.00 94.19 91 CYS A O 1
ATOM 671 N N . GLN A 1 92 ? -4.730 -8.063 -12.624 1.00 95.81 92 GLN A N 1
ATOM 672 C CA . GLN A 1 92 ? -6.154 -7.749 -12.740 1.00 95.81 92 GLN A CA 1
ATOM 673 C C . GLN A 1 92 ? -6.944 -8.765 -11.905 1.00 95.81 92 GLN A C 1
ATOM 675 O O . GLN A 1 92 ? -7.042 -9.928 -12.307 1.00 95.81 92 GLN A O 1
ATOM 680 N N . PRO A 1 93 ? -7.494 -8.386 -10.735 1.00 93.94 93 PRO A N 1
ATOM 681 C CA . PRO A 1 93 ? -8.250 -9.323 -9.914 1.00 93.94 93 PRO A CA 1
ATOM 682 C C . PRO A 1 93 ? -9.535 -9.736 -10.643 1.00 93.94 93 PRO A C 1
ATOM 684 O O . PRO A 1 93 ? -10.409 -8.911 -10.892 1.00 93.94 93 PRO A O 1
ATOM 687 N N . LEU A 1 94 ? -9.655 -11.023 -10.977 1.00 97.00 94 LEU A N 1
ATOM 688 C CA . LEU A 1 94 ? -10.837 -11.568 -11.663 1.00 97.00 94 LEU A CA 1
ATOM 689 C C . LEU A 1 94 ? -11.967 -11.929 -10.690 1.00 97.00 94 LEU A C 1
ATOM 691 O O . LEU A 1 94 ? -13.139 -11.893 -11.053 1.00 97.00 94 LEU A O 1
ATOM 695 N N . ARG A 1 95 ? -11.614 -12.290 -9.452 1.00 96.19 95 ARG A N 1
ATOM 696 C CA . ARG A 1 95 ? -12.545 -12.626 -8.373 1.00 96.19 95 ARG A CA 1
ATOM 697 C C . ARG A 1 95 ? -11.887 -12.360 -7.018 1.00 96.19 95 ARG A C 1
ATOM 699 O O . ARG A 1 95 ? -10.714 -12.673 -6.834 1.00 96.19 95 ARG A O 1
ATOM 706 N N . ARG A 1 96 ? -12.664 -11.827 -6.075 1.00 94.88 96 ARG A N 1
ATOM 707 C CA . ARG A 1 96 ? -12.360 -11.767 -4.639 1.00 94.88 96 ARG A CA 1
ATOM 708 C C . ARG A 1 96 ? -13.547 -12.354 -3.885 1.00 94.88 96 ARG A C 1
ATOM 710 O O . ARG A 1 96 ? -14.677 -12.230 -4.361 1.00 94.88 96 ARG A O 1
ATOM 717 N N . ASP A 1 97 ? -13.295 -13.013 -2.763 1.00 94.06 97 ASP A N 1
ATOM 718 C CA . ASP A 1 97 ? -14.386 -13.398 -1.873 1.00 94.06 97 ASP A CA 1
ATOM 719 C C . ASP A 1 97 ? -14.925 -12.144 -1.155 1.00 94.06 97 ASP A C 1
ATOM 721 O O . ASP A 1 97 ? -14.174 -11.173 -1.000 1.00 94.06 97 ASP A O 1
ATOM 725 N N . PRO A 1 98 ? -16.220 -12.113 -0.790 1.00 89.31 98 PRO A N 1
ATOM 726 C CA . PRO A 1 98 ? -16.796 -10.987 -0.064 1.00 89.31 98 PRO A CA 1
ATOM 727 C C . PRO A 1 98 ? -16.058 -10.721 1.254 1.00 89.31 98 PRO A C 1
ATOM 729 O O . PRO A 1 98 ? -15.655 -11.666 1.935 1.00 89.31 98 PRO A O 1
ATOM 732 N N . VAL A 1 99 ? -15.922 -9.436 1.579 1.00 79.50 99 VAL A N 1
ATOM 733 C CA . VAL A 1 99 ? -15.483 -8.899 2.876 1.00 79.50 99 VAL A CA 1
ATOM 734 C C . VAL A 1 99 ? -16.688 -8.331 3.607 1.00 79.50 99 VAL A C 1
ATOM 736 O O . VAL A 1 99 ? -17.513 -7.681 2.920 1.00 79.50 99 VAL A O 1
#

Secondary structure (DSSP, 8-state):
--SSSEEEE-GGGS-HHHHHHHHHTT-EEEE--HHHHHTTTT--EEEETTEEE--TT-HHHHHHHHHTT-EEE----HHHHTTT--TGGG---------

Foldseek 3Di:
DQAPQEAEDAPVPDDVVVVVVSVVVNHHYDHDHPVCVQLVQRLKDHPDPLEIETALVNVSVQVVSVVVVHHYHHDHPVVVCVVVHDDNVVDDDPDDDDD

Radius of gyration: 13.29 Å; chains: 1; bounding box: 30×31×30 Å